Protein AF-A0A8H4UXC0-F1 (afdb_monomer_lite)

Radius of gyration: 24.25 Å; chains: 1; bounding box: 40×61×75 Å

Sequence (135 aa):
FPIPEENNLDDDDTLVPITTQEEGKEESGDAEDLDAWIQKRVDSGRKLEDIIQALSCTSMNPELADKVLDVLSKEKRIPSDMQGVWTEADDEALTGQDGRAMERVMNKHGSELFDERWQFLEQSARATQLVAEGQ

Secondary structure (DSSP, 8-state):
--------------------------SHHHHHHHHHHHHHHHHTT--HHHHHHHHHTTTT-HHHHHHHHHHHHHHSS--SSSTT---HHHHHHHHSS-HHHHHHHHHHH-HHHHHHHHHHHHHHHHHHHHHHH--

Structure (mmCIF, N/CA/C/O backbone):
data_AF-A0A8H4UXC0-F1
#
_entry.id   AF-A0A8H4UXC0-F1
#
loop_
_atom_site.group_PDB
_atom_site.id
_atom_site.type_symbol
_atom_site.label_atom_id
_atom_site.label_alt_id
_atom_site.label_comp_id
_atom_site.label_asym_id
_atom_site.label_entity_id
_atom_site.label_seq_id
_atom_site.pdbx_PDB_ins_code
_atom_site.Cartn_x
_atom_site.Cartn_y
_atom_site.Cartn_z
_atom_site.occupancy
_atom_site.B_iso_or_equiv
_atom_site.auth_seq_id
_atom_site.auth_comp_id
_atom_site.auth_asym_id
_atom_site.auth_atom_id
_atom_site.pdbx_PDB_model_num
ATOM 1 N N . PHE A 1 1 ? -0.475 45.000 -58.328 1.00 38.59 1 PHE A N 1
ATOM 2 C CA . PHE A 1 1 ? -1.296 43.775 -58.395 1.00 38.59 1 PHE A CA 1
ATOM 3 C C . PHE A 1 1 ? -1.667 43.374 -56.971 1.00 38.59 1 PHE A C 1
ATOM 5 O O . PHE A 1 1 ? -0.847 43.620 -56.096 1.00 38.59 1 PHE A O 1
ATOM 12 N N . PRO A 1 2 ? -2.922 42.960 -56.734 1.00 43.50 2 PRO A N 1
ATOM 13 C CA . PRO A 1 2 ? -3.781 43.544 -55.701 1.00 43.50 2 PRO A CA 1
ATOM 14 C C . PRO A 1 2 ? -3.885 42.719 -54.410 1.00 43.50 2 PRO A C 1
ATOM 16 O O . PRO A 1 2 ? -3.526 41.546 -54.378 1.00 43.50 2 PRO A O 1
ATOM 19 N N . ILE A 1 3 ? -4.401 43.379 -53.371 1.00 48.22 3 ILE A N 1
ATOM 20 C CA . ILE A 1 3 ? -4.879 42.804 -52.106 1.00 48.22 3 ILE A CA 1
ATOM 21 C C . ILE A 1 3 ? -6.182 42.028 -52.381 1.00 48.22 3 ILE A C 1
ATOM 23 O O . ILE A 1 3 ? -7.052 42.600 -53.039 1.00 48.22 3 ILE A O 1
ATOM 27 N N . PRO A 1 4 ? -6.364 40.801 -51.860 1.00 50.41 4 PRO A N 1
ATOM 28 C CA . PRO A 1 4 ? -7.684 40.242 -51.577 1.00 50.41 4 PRO A CA 1
ATOM 29 C C . PRO A 1 4 ? -7.901 40.252 -50.053 1.00 50.41 4 PRO A C 1
ATOM 31 O O . PRO A 1 4 ? -7.115 39.687 -49.299 1.00 50.41 4 PRO A O 1
ATOM 34 N N . GLU A 1 5 ? -8.754 41.146 -49.566 1.00 48.59 5 GLU A N 1
ATOM 35 C CA . GLU A 1 5 ? -10.201 40.958 -49.361 1.00 48.59 5 GLU A CA 1
ATOM 36 C C . GLU A 1 5 ? -10.476 40.460 -47.943 1.00 48.59 5 GLU A C 1
ATOM 38 O O . GLU A 1 5 ? -10.376 39.280 -47.617 1.00 48.59 5 GLU A O 1
ATOM 43 N N . GLU A 1 6 ? -10.809 41.433 -47.096 1.00 49.25 6 GLU A N 1
ATOM 44 C CA . GLU A 1 6 ? -11.486 41.199 -45.835 1.00 49.25 6 GLU A CA 1
ATOM 45 C C . GLU A 1 6 ? -12.869 40.623 -46.124 1.00 49.25 6 GLU A C 1
ATOM 47 O O . GLU A 1 6 ? -13.710 41.279 -46.741 1.00 49.25 6 GLU A O 1
ATOM 52 N N . ASN A 1 7 ? -13.106 39.407 -45.645 1.00 44.12 7 ASN A N 1
ATOM 53 C CA . ASN A 1 7 ? -14.452 38.914 -45.430 1.00 44.12 7 ASN A CA 1
ATOM 54 C C . ASN A 1 7 ? -14.794 39.201 -43.964 1.00 44.12 7 ASN A C 1
ATOM 56 O O . ASN A 1 7 ? -14.503 38.406 -43.074 1.00 44.12 7 ASN A O 1
ATOM 60 N N . ASN A 1 8 ? -15.367 40.379 -43.723 1.00 49.62 8 ASN A N 1
ATOM 61 C CA . ASN A 1 8 ? -16.192 40.593 -42.542 1.00 49.62 8 ASN A CA 1
ATOM 62 C C . ASN A 1 8 ? -17.448 39.737 -42.698 1.00 49.62 8 ASN A C 1
ATOM 64 O O . ASN A 1 8 ? -18.080 39.798 -43.751 1.00 49.62 8 ASN A O 1
ATOM 68 N N . LEU A 1 9 ? -17.821 39.005 -41.654 1.00 44.25 9 LEU A N 1
ATOM 69 C CA . LEU A 1 9 ? -19.175 39.043 -41.106 1.00 44.25 9 LEU A CA 1
ATOM 70 C C . LEU A 1 9 ? -19.199 38.257 -39.796 1.00 44.25 9 LEU A C 1
ATOM 72 O O . LEU A 1 9 ? -18.904 37.065 -39.750 1.00 44.25 9 LEU A O 1
ATOM 76 N N . ASP A 1 10 ? -19.497 39.020 -38.755 1.00 45.09 10 ASP A N 1
ATOM 77 C CA . ASP A 1 10 ? -19.824 38.618 -37.402 1.00 45.09 10 ASP A CA 1
ATOM 78 C C . ASP A 1 10 ? -20.919 37.546 -37.370 1.00 45.09 10 ASP A C 1
ATOM 80 O O . ASP A 1 10 ? -21.943 37.706 -38.028 1.00 45.09 10 ASP A O 1
ATOM 84 N N . ASP A 1 11 ? -20.740 36.533 -36.524 1.00 45.91 11 ASP A N 1
ATOM 85 C CA . ASP A 1 11 ? -21.852 35.879 -35.840 1.00 45.91 11 ASP A CA 1
ATOM 86 C C . ASP A 1 11 ? -21.454 35.670 -34.371 1.00 45.91 11 ASP A C 1
ATOM 88 O O . ASP A 1 11 ? -20.550 34.915 -34.011 1.00 45.91 11 ASP A O 1
ATOM 92 N N . ASP A 1 12 ? -22.121 36.479 -33.561 1.00 47.62 12 ASP A N 1
ATOM 93 C CA . ASP A 1 12 ? -22.394 36.381 -32.137 1.00 47.62 12 ASP A CA 1
ATOM 94 C C . ASP A 1 12 ? -22.532 34.934 -31.628 1.00 47.62 12 ASP A C 1
ATOM 96 O O . ASP A 1 12 ? -23.476 34.237 -31.990 1.00 47.62 12 ASP A O 1
ATOM 100 N N . ASP A 1 13 ? -21.632 34.504 -30.739 1.00 46.84 13 ASP A N 1
ATOM 101 C CA . ASP A 1 13 ? -22.083 33.759 -29.563 1.00 46.84 13 ASP A CA 1
ATOM 102 C C . ASP A 1 13 ? -21.090 33.889 -28.395 1.00 46.84 13 ASP A C 1
ATOM 104 O O . ASP A 1 13 ? -20.055 33.231 -28.287 1.00 46.84 13 ASP A O 1
ATOM 108 N N . THR A 1 14 ? -21.402 34.853 -27.539 1.00 50.19 14 THR A N 1
ATOM 109 C CA . THR A 1 14 ? -21.470 34.696 -26.086 1.00 50.19 14 THR A CA 1
ATOM 110 C C . THR A 1 14 ? -20.593 33.617 -25.423 1.00 50.19 14 THR A C 1
ATOM 112 O O . THR A 1 14 ? -20.898 32.431 -25.406 1.00 50.19 14 THR A O 1
ATOM 115 N N . LEU A 1 15 ? -19.559 34.103 -24.732 1.00 51.25 15 LEU A N 1
ATOM 116 C CA . LEU A 1 15 ? -19.077 33.656 -23.419 1.00 51.25 15 LEU A CA 1
ATOM 117 C C . LEU A 1 15 ? -19.235 32.167 -23.060 1.00 51.25 15 LEU A C 1
ATOM 119 O O . LEU A 1 15 ? -20.254 31.765 -22.508 1.00 51.25 15 LEU A O 1
ATOM 123 N N . VAL A 1 16 ? -18.117 31.446 -23.065 1.00 52.66 16 VAL A N 1
ATOM 124 C CA . VAL A 1 16 ?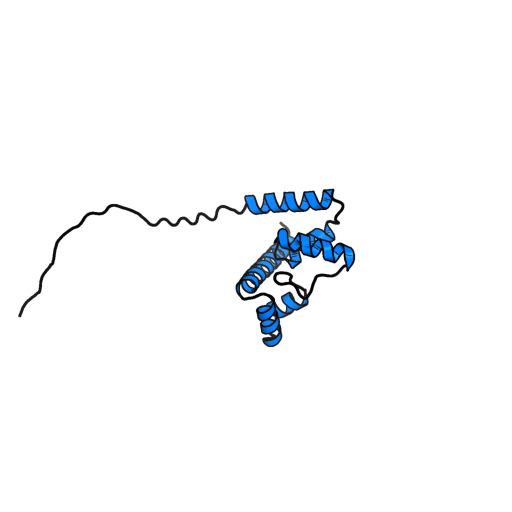 -17.726 30.680 -21.874 1.00 52.66 16 VAL A CA 1
ATOM 125 C C . VAL A 1 16 ? -16.205 30.711 -21.740 1.00 52.66 16 VAL A C 1
ATOM 127 O O . VAL A 1 16 ? -15.506 30.197 -22.615 1.00 52.66 16 VAL A O 1
ATOM 130 N N . PRO A 1 17 ? -15.636 31.278 -20.659 1.00 44.88 17 PRO A N 1
ATOM 131 C CA . PRO A 1 17 ? -14.323 30.824 -20.254 1.00 44.88 17 PRO A CA 1
ATOM 132 C C . PRO A 1 17 ? -14.501 29.347 -19.901 1.00 44.88 17 PRO A C 1
ATOM 134 O O . PRO A 1 17 ? -15.274 29.021 -18.999 1.00 44.88 17 PRO A O 1
ATOM 137 N N . ILE A 1 18 ? -13.800 28.446 -20.590 1.00 44.22 18 ILE A N 1
ATOM 138 C CA . ILE A 1 18 ? -13.512 27.130 -20.018 1.00 44.22 18 ILE A CA 1
ATOM 139 C C . ILE A 1 18 ? -12.552 27.396 -18.853 1.00 44.22 18 ILE A C 1
ATOM 141 O O . ILE A 1 18 ? -11.334 27.293 -18.936 1.00 44.22 18 ILE A O 1
ATOM 145 N N . THR A 1 19 ? -13.148 27.847 -17.751 1.00 48.78 19 THR A N 1
ATOM 146 C CA . THR A 1 19 ? -12.759 27.416 -16.426 1.00 48.78 19 THR A CA 1
ATOM 147 C C . THR A 1 19 ? -13.141 25.941 -16.421 1.00 48.78 19 THR A C 1
ATOM 149 O O . THR A 1 19 ? -14.286 25.562 -16.201 1.00 48.78 19 THR A O 1
ATOM 152 N N . THR A 1 20 ? -12.187 25.079 -16.746 1.00 42.69 20 THR A N 1
ATOM 153 C CA . THR A 1 20 ? -12.112 23.829 -16.001 1.00 42.69 20 THR A CA 1
ATOM 154 C C . THR A 1 20 ? -11.180 24.140 -14.847 1.00 42.69 20 THR A C 1
ATOM 156 O O . THR A 1 20 ? -9.991 23.842 -14.848 1.00 42.69 20 THR A O 1
ATOM 159 N N . GLN A 1 21 ? -11.745 24.861 -13.880 1.00 49.00 21 GLN A N 1
ATOM 160 C CA . GLN A 1 21 ? -11.447 24.585 -12.491 1.00 49.00 21 GLN A CA 1
ATOM 161 C C . GLN A 1 21 ? -11.734 23.095 -12.289 1.00 49.00 21 GLN A C 1
ATOM 163 O O . GLN A 1 21 ? -12.851 22.712 -11.962 1.00 49.00 21 GLN A O 1
ATOM 168 N N . GLU A 1 22 ? -10.732 22.248 -12.496 1.00 45.84 22 GLU A N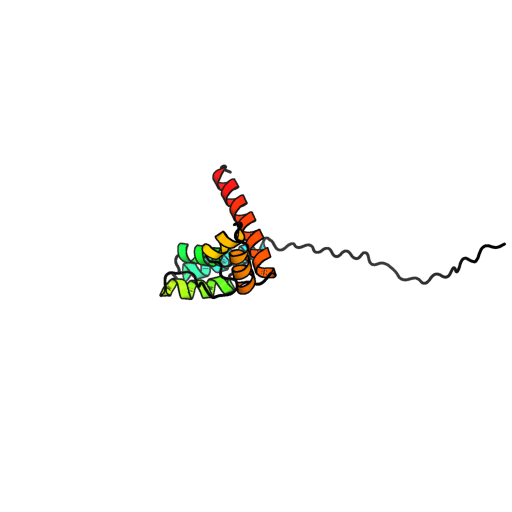 1
ATOM 169 C CA . GLU A 1 22 ? -10.593 21.108 -11.603 1.00 45.84 22 GLU A CA 1
ATOM 170 C C . GLU A 1 22 ? -10.033 21.685 -10.304 1.00 45.84 22 GLU A C 1
ATOM 172 O O . GLU A 1 22 ? -8.837 21.686 -10.024 1.00 45.84 22 GLU A O 1
ATOM 177 N N . GLU A 1 23 ? -10.940 22.288 -9.533 1.00 50.69 23 GLU A N 1
ATOM 178 C CA . GLU A 1 23 ? -10.801 22.341 -8.090 1.00 50.69 23 GLU A CA 1
ATOM 179 C C . GLU A 1 23 ? -10.823 20.885 -7.613 1.00 50.69 23 GLU A C 1
ATOM 181 O O . GLU A 1 23 ? -11.864 20.351 -7.247 1.00 50.69 23 GLU A O 1
ATOM 186 N N . GLY A 1 24 ? -9.665 20.225 -7.641 1.00 37.75 24 GLY A N 1
ATOM 187 C CA . GLY A 1 24 ? -9.430 18.980 -6.917 1.00 37.75 24 GLY A CA 1
ATOM 188 C C . GLY A 1 24 ? -9.347 19.280 -5.425 1.00 37.75 24 GLY A C 1
ATOM 189 O O . GLY A 1 24 ? -8.289 19.175 -4.815 1.00 37.75 24 GLY A O 1
ATOM 190 N N . LYS A 1 25 ? -10.450 19.758 -4.847 1.00 46.03 25 LYS A N 1
ATOM 191 C CA . LYS A 1 25 ? -10.619 19.893 -3.407 1.00 46.03 25 LYS A CA 1
ATOM 192 C C . LYS A 1 25 ? -11.245 18.608 -2.884 1.00 46.03 25 LYS A C 1
ATOM 194 O O . LYS A 1 25 ? -12.410 18.619 -2.514 1.00 46.03 25 LYS A O 1
ATOM 199 N N . GLU A 1 26 ? -10.457 17.543 -2.810 1.00 43.09 26 GLU A N 1
ATOM 200 C CA . GLU A 1 26 ? -10.804 16.320 -2.077 1.00 43.09 26 GLU A CA 1
ATOM 201 C C . GLU A 1 26 ? -9.534 15.734 -1.435 1.00 43.09 26 GLU A C 1
ATOM 203 O O . GLU A 1 26 ? -9.100 14.651 -1.770 1.00 43.09 26 GLU A O 1
ATOM 208 N N . GLU A 1 27 ? -8.877 16.469 -0.530 1.00 45.50 27 GLU A N 1
ATOM 209 C CA . GLU A 1 27 ? -7.840 15.868 0.341 1.00 45.50 27 GLU A CA 1
ATOM 210 C C . GLU A 1 27 ? -8.380 15.541 1.743 1.00 45.50 27 GLU A C 1
ATOM 212 O O . GLU A 1 27 ? -7.818 14.708 2.447 1.00 45.50 27 GLU A O 1
ATOM 217 N N . SER A 1 28 ? -9.476 16.178 2.180 1.00 41.75 28 SER A N 1
ATOM 218 C CA . SER A 1 28 ? -10.003 15.971 3.538 1.00 41.75 28 SER A CA 1
ATOM 219 C C . SER A 1 28 ? -11.015 14.828 3.646 1.00 41.75 28 SER A C 1
ATOM 221 O O . SER A 1 28 ? -11.100 14.214 4.701 1.00 41.75 28 SER A O 1
ATOM 223 N N . GLY A 1 29 ? -11.783 14.546 2.585 1.00 50.50 29 GLY A N 1
ATOM 224 C CA . GLY A 1 29 ? -12.798 13.481 2.586 1.00 50.50 29 GLY A CA 1
ATOM 225 C C . GLY A 1 29 ? -12.170 12.089 2.594 1.00 50.50 29 GLY A C 1
ATOM 226 O O . GLY A 1 29 ? -12.489 11.275 3.454 1.00 50.50 29 GLY A O 1
ATOM 227 N N . ASP A 1 30 ? -11.186 11.874 1.721 1.00 67.81 30 ASP A N 1
ATOM 228 C CA . ASP A 1 30 ? -10.488 10.592 1.584 1.00 67.81 30 ASP A CA 1
ATOM 229 C C . ASP A 1 30 ? -9.746 10.183 2.864 1.00 67.81 30 ASP A C 1
ATOM 231 O O . ASP A 1 30 ? -9.725 9.008 3.236 1.00 67.81 30 ASP A O 1
ATOM 235 N N . ALA A 1 31 ? -9.168 11.155 3.577 1.00 74.88 31 ALA A N 1
ATOM 236 C CA . ALA A 1 31 ? -8.487 10.917 4.846 1.00 74.88 31 ALA A CA 1
ATOM 237 C C . ALA A 1 31 ? -9.469 10.555 5.977 1.00 74.88 31 ALA A C 1
ATOM 239 O O . ALA A 1 31 ? -9.228 9.596 6.712 1.00 74.88 31 ALA A O 1
ATOM 240 N N . GLU A 1 32 ? -10.590 11.276 6.102 1.00 80.00 32 GLU A N 1
ATOM 241 C CA . GLU A 1 32 ? -11.628 10.977 7.102 1.00 80.00 32 GLU A CA 1
ATOM 242 C C . GLU A 1 32 ? -12.288 9.609 6.844 1.00 80.00 32 GLU A C 1
ATOM 244 O O . GLU A 1 32 ? -12.527 8.838 7.783 1.00 80.00 32 GLU A O 1
ATOM 249 N N . ASP A 1 33 ? -12.520 9.264 5.575 1.00 90.31 33 ASP A N 1
ATOM 250 C CA . ASP A 1 33 ? -13.062 7.966 5.170 1.00 90.31 33 ASP A CA 1
ATOM 251 C C . ASP A 1 33 ? -12.077 6.820 5.451 1.00 90.31 33 ASP A C 1
ATOM 253 O O . ASP A 1 33 ? -12.482 5.743 5.912 1.00 90.31 33 ASP A O 1
ATOM 257 N N . LEU A 1 34 ? -10.775 7.050 5.249 1.00 91.75 34 LEU A N 1
ATOM 258 C CA . LEU A 1 34 ? -9.720 6.106 5.620 1.00 91.75 34 LEU A CA 1
ATOM 259 C C . LEU A 1 34 ? -9.626 5.903 7.136 1.00 91.75 34 LEU A C 1
ATOM 261 O O . LEU A 1 34 ? -9.540 4.759 7.587 1.00 91.75 34 LEU A O 1
ATOM 265 N N . ASP A 1 35 ? -9.702 6.963 7.936 1.00 94.19 35 ASP A N 1
ATOM 266 C CA . ASP A 1 35 ? -9.676 6.861 9.400 1.00 94.19 35 ASP A CA 1
ATOM 267 C C . ASP A 1 35 ? -10.880 6.071 9.931 1.00 94.19 35 ASP A C 1
ATOM 269 O O . ASP A 1 35 ? -10.732 5.151 10.747 1.00 94.19 35 ASP A O 1
ATOM 273 N N . ALA A 1 36 ? -12.079 6.354 9.413 1.00 95.94 36 ALA A N 1
ATOM 274 C CA . ALA A 1 36 ? -13.277 5.580 9.727 1.00 95.94 36 ALA A CA 1
ATOM 275 C C . ALA A 1 36 ? -13.128 4.110 9.294 1.00 95.94 36 ALA A C 1
ATOM 277 O O . ALA A 1 36 ? -13.540 3.187 10.014 1.00 95.94 36 ALA A O 1
ATOM 278 N N . TRP A 1 37 ? -12.502 3.871 8.136 1.00 96.44 37 TRP A N 1
ATOM 279 C CA . TRP A 1 37 ? -12.195 2.532 7.650 1.00 96.44 37 TRP A CA 1
ATOM 280 C C . TRP A 1 37 ? -11.245 1.797 8.607 1.00 96.44 37 TRP A C 1
ATOM 282 O O . TRP A 1 37 ? -11.541 0.649 8.955 1.00 96.44 37 TRP A O 1
ATOM 292 N N . ILE A 1 38 ? -10.173 2.438 9.084 1.00 97.06 38 ILE A N 1
ATOM 293 C CA . ILE A 1 38 ? -9.203 1.871 10.037 1.00 97.06 38 ILE A CA 1
ATOM 294 C C . ILE A 1 38 ? -9.897 1.536 11.358 1.00 97.06 38 ILE A C 1
ATOM 296 O O . ILE A 1 38 ? -9.819 0.391 11.819 1.00 97.06 38 ILE A O 1
ATOM 300 N N . GLN A 1 39 ? -10.626 2.496 11.938 1.00 97.19 39 GLN A N 1
ATOM 301 C CA . GLN A 1 39 ? -11.278 2.332 13.239 1.00 97.19 39 GLN A CA 1
ATOM 302 C C . GLN A 1 39 ? -12.250 1.149 13.233 1.00 97.19 39 GLN A C 1
ATOM 304 O O . GLN A 1 39 ? -12.213 0.305 14.127 1.00 97.19 39 GLN A O 1
ATOM 309 N N . LYS A 1 40 ? -13.044 1.001 12.165 1.00 97.12 40 LYS A N 1
ATOM 310 C CA . LYS A 1 40 ? -13.954 -0.140 11.998 1.00 97.12 40 LYS A CA 1
ATOM 311 C C . LYS A 1 40 ? -13.228 -1.491 12.047 1.00 97.12 40 LYS A C 1
ATOM 313 O O . LYS A 1 40 ? -13.776 -2.460 12.576 1.00 97.12 40 LYS A O 1
ATOM 318 N N . ARG A 1 41 ? -12.012 -1.595 11.492 1.00 97.00 41 ARG A N 1
ATOM 319 C CA . ARG A 1 41 ? -11.235 -2.850 11.521 1.00 97.00 41 ARG A CA 1
ATOM 320 C C . ARG A 1 41 ? -10.635 -3.084 12.903 1.00 97.00 41 ARG A C 1
ATOM 322 O O . ARG A 1 41 ? -10.700 -4.219 13.381 1.00 97.00 41 ARG A O 1
ATOM 329 N N . VAL A 1 42 ? -10.134 -2.042 13.563 1.00 96.88 42 VAL A N 1
ATOM 330 C CA . VAL A 1 42 ? -9.663 -2.128 14.956 1.00 96.88 42 VAL A CA 1
ATOM 331 C C . VAL A 1 42 ? -10.784 -2.629 15.873 1.00 96.88 42 VAL A C 1
ATOM 333 O O . VAL A 1 42 ? -10.589 -3.606 16.595 1.00 96.88 42 VAL A O 1
ATOM 336 N N . ASP A 1 43 ? -11.986 -2.059 15.764 1.00 97.38 43 ASP A N 1
ATOM 337 C CA . ASP A 1 43 ? -13.160 -2.460 16.555 1.00 97.38 43 ASP A CA 1
ATOM 338 C C . ASP A 1 43 ? -13.597 -3.907 16.271 1.00 97.38 43 ASP A C 1
ATOM 340 O O . ASP A 1 43 ? -14.127 -4.594 17.144 1.00 97.38 43 ASP A O 1
ATOM 344 N N . SER A 1 44 ? -13.329 -4.408 15.059 1.00 94.69 44 SER A N 1
ATOM 345 C CA . SER A 1 44 ? -13.567 -5.810 14.686 1.00 94.69 44 SER A CA 1
ATOM 346 C C . SER A 1 44 ? -12.514 -6.795 15.223 1.00 94.69 44 SER A C 1
ATOM 348 O O . SER A 1 44 ? -12.619 -7.998 14.985 1.00 94.69 44 SER A O 1
ATOM 350 N N . GLY A 1 45 ? -11.501 -6.306 15.948 1.00 94.81 45 GLY A N 1
ATOM 351 C CA . GLY A 1 45 ? -10.434 -7.113 16.546 1.00 94.81 45 GLY A CA 1
ATOM 352 C C . GLY A 1 45 ? -9.240 -7.371 15.625 1.00 94.81 45 GLY A C 1
ATOM 353 O O . GLY A 1 45 ? -8.398 -8.216 15.939 1.00 94.81 45 GLY A O 1
ATOM 354 N N . ARG A 1 46 ? -9.145 -6.667 14.491 1.00 94.25 46 ARG A N 1
ATOM 355 C CA . ARG A 1 46 ? -7.968 -6.717 13.612 1.00 94.25 46 ARG A CA 1
ATOM 356 C C . ARG A 1 46 ? -6.832 -5.943 14.271 1.00 94.25 46 ARG A C 1
ATOM 358 O O . ARG A 1 46 ? -7.048 -4.893 14.876 1.00 94.25 46 ARG A O 1
ATOM 365 N N . LYS A 1 47 ? -5.609 -6.451 14.153 1.00 94.25 47 LYS A N 1
ATOM 366 C CA . LYS A 1 47 ? -4.452 -5.769 14.724 1.00 94.25 47 LYS A CA 1
ATOM 367 C C . LYS A 1 47 ? -4.079 -4.557 13.884 1.00 94.25 47 LYS A C 1
ATOM 369 O O . LYS A 1 47 ? -4.043 -4.644 12.661 1.00 94.25 47 LYS A O 1
ATOM 374 N N . LEU A 1 48 ? -3.714 -3.466 14.551 1.00 94.88 48 LEU A N 1
ATOM 375 C CA . LEU A 1 48 ? -3.283 -2.244 13.877 1.00 94.88 48 LEU A CA 1
ATOM 376 C C . LEU A 1 48 ? -2.069 -2.476 12.959 1.00 94.88 48 LEU A C 1
ATOM 378 O O . LEU A 1 48 ? -2.034 -1.927 11.866 1.00 94.88 48 LEU A O 1
ATOM 382 N N . GLU A 1 49 ? -1.129 -3.343 13.358 1.00 94.12 49 GLU A N 1
ATOM 383 C CA . GLU A 1 49 ? 0.028 -3.729 12.531 1.00 94.12 49 GLU A CA 1
ATOM 384 C C . GLU A 1 49 ? -0.390 -4.330 11.1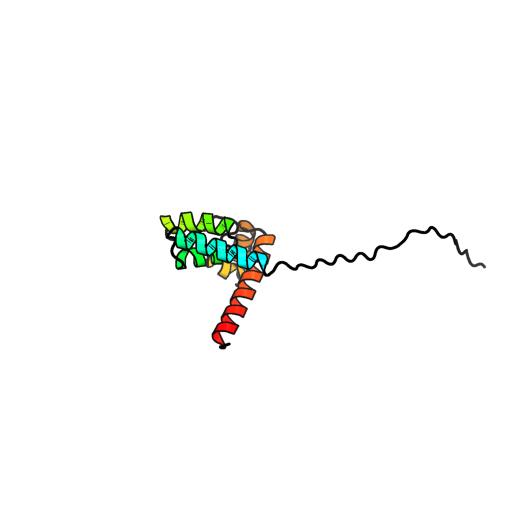77 1.00 94.12 49 GLU A C 1
ATOM 386 O O . GLU A 1 49 ? 0.103 -3.901 10.136 1.00 94.12 49 GLU A O 1
ATOM 391 N N . ASP A 1 50 ? -1.366 -5.243 11.181 1.00 95.56 50 ASP A N 1
ATOM 392 C CA . ASP A 1 50 ? -1.863 -5.897 9.967 1.00 95.56 50 ASP A CA 1
ATOM 393 C C . ASP A 1 50 ? -2.645 -4.904 9.090 1.00 95.56 50 ASP A C 1
ATOM 395 O O . ASP A 1 50 ? -2.571 -4.963 7.864 1.00 95.56 50 ASP A O 1
ATOM 399 N N . ILE A 1 51 ? -3.383 -3.974 9.710 1.00 96.88 51 ILE A N 1
ATOM 400 C CA . ILE A 1 51 ? -4.140 -2.920 9.015 1.00 96.88 51 ILE A CA 1
ATOM 401 C C . ILE A 1 51 ? -3.189 -1.963 8.293 1.00 96.88 51 ILE A C 1
ATOM 403 O O . ILE A 1 51 ? -3.364 -1.715 7.100 1.00 96.88 51 ILE A O 1
ATOM 407 N N . ILE A 1 52 ? -2.169 -1.463 8.995 1.00 95.31 52 ILE A N 1
ATOM 408 C CA . ILE A 1 52 ? -1.161 -0.569 8.415 1.00 95.31 52 ILE A CA 1
ATOM 409 C C . ILE A 1 52 ? -0.407 -1.290 7.297 1.00 95.31 52 ILE A C 1
ATOM 411 O O . ILE A 1 52 ? -0.210 -0.719 6.226 1.00 95.31 52 ILE A O 1
ATOM 415 N N . GLN A 1 53 ? -0.030 -2.555 7.503 1.00 95.75 53 GLN A N 1
ATOM 416 C CA . GLN A 1 53 ? 0.653 -3.336 6.476 1.00 95.75 53 GLN A CA 1
ATOM 417 C C . GLN A 1 53 ? -0.221 -3.541 5.231 1.00 95.75 53 GLN A C 1
ATOM 419 O O . GLN A 1 53 ? 0.265 -3.380 4.112 1.00 95.75 53 GLN A O 1
ATOM 424 N N . ALA A 1 54 ? -1.510 -3.843 5.405 1.00 97.19 54 ALA A N 1
ATOM 425 C CA . ALA A 1 54 ? -2.442 -4.008 4.296 1.00 97.19 54 ALA A CA 1
ATOM 426 C C . ALA A 1 54 ? -2.639 -2.712 3.495 1.00 97.19 54 ALA A C 1
ATOM 428 O O . ALA A 1 54 ? -2.554 -2.747 2.269 1.00 97.19 54 ALA A O 1
ATOM 429 N N . LEU A 1 55 ? -2.834 -1.570 4.161 1.00 97.06 55 LEU A N 1
ATOM 430 C CA . LEU A 1 55 ? -2.928 -0.269 3.488 1.00 97.06 55 LEU A CA 1
ATOM 431 C C . LEU A 1 55 ? -1.621 0.091 2.774 1.00 97.06 55 LEU A C 1
ATOM 433 O O . LEU A 1 55 ? -1.633 0.479 1.609 1.00 97.06 55 LEU A O 1
ATOM 437 N N . SER A 1 56 ? -0.477 -0.101 3.433 1.00 95.94 56 SER A N 1
ATOM 438 C CA . SER A 1 56 ? 0.832 0.209 2.853 1.00 95.94 56 SER A CA 1
ATOM 439 C C . SER A 1 56 ? 1.117 -0.608 1.590 1.00 95.94 56 SER A C 1
ATOM 441 O O . SER A 1 56 ? 1.569 -0.048 0.593 1.00 95.94 56 SER A O 1
ATOM 443 N N . CYS A 1 57 ? 0.805 -1.907 1.572 1.00 97.19 57 CYS A N 1
ATOM 444 C CA . CYS A 1 57 ? 1.038 -2.758 0.398 1.00 97.19 57 CYS A CA 1
ATOM 445 C C . CYS A 1 57 ? -0.002 -2.583 -0.723 1.00 97.19 57 CYS A C 1
ATOM 447 O O . CYS A 1 57 ? 0.104 -3.235 -1.756 1.00 97.19 57 CYS A O 1
ATOM 449 N N . THR A 1 58 ? -0.998 -1.714 -0.544 1.00 97.62 58 THR A N 1
ATOM 450 C CA . THR A 1 58 ? -2.059 -1.449 -1.530 1.00 97.62 58 THR A CA 1
ATOM 451 C C . THR A 1 58 ? -2.142 0.021 -1.927 1.00 97.62 58 THR A C 1
ATOM 453 O O . THR A 1 58 ? -3.167 0.456 -2.438 1.00 97.62 58 THR A O 1
ATOM 456 N N . SER A 1 59 ? -1.077 0.792 -1.673 1.00 96.25 59 SER A N 1
ATOM 457 C CA . SER A 1 59 ? -1.038 2.240 -1.931 1.00 96.25 59 SER A CA 1
ATOM 458 C C . SER A 1 59 ? -2.230 2.979 -1.301 1.00 96.25 59 SER A C 1
ATOM 460 O O . SER A 1 59 ? -2.808 3.871 -1.900 1.00 96.25 59 SER A O 1
ATOM 462 N N . MET A 1 60 ? -2.604 2.587 -0.076 1.00 95.31 60 MET A N 1
ATOM 463 C CA . MET A 1 60 ? -3.737 3.127 0.692 1.00 95.31 60 MET A CA 1
ATOM 464 C C . MET A 1 60 ? -5.127 2.817 0.112 1.00 95.31 60 MET A C 1
ATOM 466 O O . MET A 1 60 ? -6.104 3.412 0.551 1.00 95.31 60 MET A O 1
ATOM 470 N N . ASN A 1 61 ? -5.263 1.838 -0.791 1.00 95.12 61 ASN A N 1
ATOM 471 C CA . ASN A 1 61 ? -6.563 1.409 -1.308 1.00 95.12 61 ASN A CA 1
ATOM 472 C C . ASN A 1 61 ? -7.341 0.549 -0.276 1.00 95.12 61 ASN A C 1
ATOM 474 O O . ASN A 1 61 ? -6.978 -0.612 -0.042 1.00 95.12 61 ASN A O 1
ATOM 478 N N . PRO A 1 62 ? -8.454 1.041 0.305 1.00 95.38 62 PRO A N 1
ATOM 479 C CA . PRO A 1 62 ? -9.155 0.334 1.377 1.00 95.38 62 PRO A CA 1
ATOM 480 C C . PRO A 1 62 ? -9.867 -0.948 0.915 1.00 95.38 62 PRO A C 1
ATOM 482 O O . PRO A 1 62 ? -9.993 -1.907 1.682 1.00 95.38 62 PRO A O 1
ATOM 485 N N . GLU A 1 63 ? -10.341 -0.993 -0.333 1.00 94.50 63 GLU A N 1
ATOM 486 C CA . GLU A 1 63 ? -11.026 -2.168 -0.886 1.00 94.50 63 GLU A CA 1
ATOM 487 C C . GLU A 1 63 ? -10.060 -3.333 -1.102 1.00 94.50 63 GLU A C 1
ATOM 489 O O . GLU A 1 63 ? -10.389 -4.501 -0.863 1.00 94.50 63 GLU A O 1
ATOM 494 N N . LEU A 1 64 ? -8.848 -3.024 -1.563 1.00 96.38 64 LEU A N 1
ATOM 495 C CA . LEU A 1 64 ? -7.802 -4.016 -1.756 1.00 96.38 64 LEU A CA 1
ATOM 496 C C . LEU A 1 64 ? -7.180 -4.427 -0.416 1.00 96.38 64 LEU A C 1
ATOM 498 O O . LEU A 1 64 ? -6.931 -5.616 -0.199 1.00 96.38 64 LEU A O 1
ATOM 502 N N . ALA A 1 65 ? -7.016 -3.482 0.513 1.00 97.19 65 ALA A N 1
ATOM 503 C CA . ALA A 1 65 ? -6.522 -3.751 1.859 1.00 97.19 65 ALA A CA 1
ATOM 504 C C . ALA A 1 65 ? -7.415 -4.742 2.627 1.00 97.19 65 ALA A C 1
ATOM 506 O O . ALA A 1 65 ? -6.894 -5.613 3.323 1.00 97.19 65 ALA A O 1
ATOM 507 N N . ASP A 1 66 ? -8.742 -4.695 2.461 1.00 95.94 66 ASP A N 1
ATOM 508 C CA . ASP A 1 66 ? -9.641 -5.697 3.054 1.00 95.94 66 ASP A CA 1
ATOM 509 C C . ASP A 1 66 ? -9.328 -7.119 2.564 1.00 95.94 66 ASP A C 1
ATOM 511 O O . ASP A 1 66 ? -9.239 -8.050 3.369 1.00 95.94 66 ASP A O 1
ATOM 515 N N . LYS A 1 67 ? -9.089 -7.283 1.255 1.00 95.88 67 LYS A N 1
ATOM 516 C CA . LYS A 1 67 ? -8.721 -8.579 0.662 1.00 95.88 67 LYS A CA 1
ATOM 517 C C . LYS A 1 67 ? -7.371 -9.062 1.191 1.00 95.88 67 LYS A C 1
ATOM 519 O O . LYS A 1 67 ? -7.222 -10.243 1.504 1.00 95.88 67 LYS A O 1
ATOM 524 N N . VAL A 1 68 ? -6.397 -8.160 1.323 1.00 96.69 68 VAL A N 1
ATOM 525 C CA . VAL A 1 68 ? -5.076 -8.488 1.878 1.00 96.69 68 VAL A CA 1
ATOM 526 C C . VAL A 1 68 ? -5.182 -8.891 3.347 1.00 96.69 68 VAL A C 1
ATOM 528 O O . VAL A 1 68 ? -4.586 -9.891 3.744 1.00 96.69 68 VAL A O 1
ATOM 531 N N . LEU A 1 69 ? -5.975 -8.183 4.151 1.00 95.75 69 LEU A N 1
ATOM 532 C CA . LEU A 1 69 ? -6.180 -8.497 5.565 1.00 95.75 69 LEU A CA 1
ATOM 533 C C . LEU A 1 69 ? -6.749 -9.904 5.786 1.00 95.75 69 LEU A C 1
ATOM 535 O O . LEU A 1 69 ? -6.351 -10.595 6.730 1.00 95.75 69 LEU A O 1
ATOM 539 N N . ASP A 1 70 ? -7.656 -10.347 4.917 1.00 93.69 70 ASP A N 1
ATOM 540 C CA . ASP A 1 70 ? -8.221 -11.695 4.983 1.00 93.69 70 ASP A CA 1
ATOM 541 C C . ASP A 1 70 ? -7.168 -12.781 4.705 1.00 93.69 70 ASP A C 1
ATOM 543 O O . ASP A 1 70 ? -7.256 -13.885 5.256 1.00 93.69 70 ASP A O 1
ATOM 547 N N . VAL A 1 71 ? -6.160 -12.475 3.879 1.00 93.06 71 VAL A N 1
ATOM 548 C CA . VAL A 1 71 ? -5.015 -13.362 3.622 1.00 93.06 71 VAL A CA 1
ATOM 549 C C . VAL A 1 71 ? -3.993 -13.283 4.754 1.00 93.06 71 VAL A C 1
ATOM 551 O O . VAL A 1 71 ? -3.585 -14.329 5.257 1.00 93.06 71 VAL A O 1
ATOM 554 N N . LEU A 1 72 ? -3.629 -12.085 5.225 1.00 90.56 72 LEU A N 1
ATOM 555 C CA . LEU A 1 72 ? -2.697 -11.890 6.345 1.00 90.56 72 LEU A CA 1
ATOM 556 C C . LEU A 1 72 ? -3.165 -12.634 7.600 1.00 90.56 72 LEU A C 1
ATOM 558 O O . LEU A 1 72 ? -2.376 -13.330 8.238 1.00 90.56 72 LEU A O 1
ATOM 562 N N . SER A 1 73 ? -4.468 -12.594 7.886 1.00 85.69 73 SER A N 1
ATOM 563 C CA . SER A 1 73 ? -5.067 -13.298 9.027 1.00 85.69 73 SER A CA 1
ATOM 564 C C . SER A 1 73 ? -4.904 -14.826 8.960 1.00 85.69 73 SER A C 1
ATOM 566 O O . SER A 1 73 ? -4.940 -15.493 9.994 1.00 85.69 73 SER A O 1
ATOM 568 N N . LYS A 1 74 ? -4.730 -15.397 7.759 1.00 88.12 74 LYS A N 1
ATOM 569 C CA . LYS A 1 74 ? -4.624 -16.848 7.525 1.00 88.12 74 LYS A CA 1
ATOM 570 C C . LYS A 1 74 ? -3.184 -17.303 7.306 1.00 88.12 74 LYS A C 1
ATOM 572 O O . LYS A 1 74 ? -2.744 -18.278 7.908 1.00 88.12 74 LYS A O 1
ATOM 577 N N . GLU A 1 75 ? -2.469 -16.608 6.429 1.00 87.50 75 GLU A N 1
ATOM 578 C CA . GLU A 1 75 ? -1.163 -17.013 5.904 1.00 87.50 75 GLU A CA 1
ATOM 579 C C . GLU A 1 75 ? -0.004 -16.184 6.468 1.00 87.50 75 GLU A C 1
ATOM 581 O O . GLU A 1 75 ? 1.150 -16.558 6.271 1.00 87.50 75 GLU A O 1
ATOM 586 N N . LYS A 1 76 ? -0.291 -15.078 7.174 1.00 87.62 76 LYS A N 1
ATOM 587 C CA . LYS A 1 76 ? 0.705 -14.141 7.728 1.00 87.62 76 LYS A CA 1
ATOM 588 C C . LYS A 1 76 ? 1.710 -13.622 6.692 1.00 87.62 76 LYS A C 1
ATOM 590 O O . LYS A 1 76 ? 2.869 -13.376 7.017 1.00 87.62 76 LYS A O 1
ATOM 595 N N . ARG A 1 77 ? 1.280 -13.493 5.435 1.00 91.56 77 ARG A N 1
ATOM 596 C CA . ARG A 1 77 ? 2.105 -12.999 4.327 1.00 91.56 77 ARG A CA 1
ATOM 597 C C . ARG A 1 77 ? 1.280 -12.176 3.346 1.00 91.56 77 ARG A C 1
ATOM 599 O O . ARG A 1 77 ? 0.083 -12.420 3.187 1.00 91.56 77 ARG A O 1
ATOM 606 N N . ILE A 1 78 ? 1.948 -11.254 2.661 1.00 94.19 78 ILE A N 1
ATOM 607 C CA . ILE A 1 78 ? 1.355 -10.447 1.593 1.00 94.19 78 ILE A CA 1
ATOM 608 C C . ILE A 1 78 ? 1.148 -11.333 0.345 1.00 94.19 78 ILE A C 1
ATOM 610 O O . ILE A 1 78 ? 2.056 -12.089 -0.020 1.00 94.19 78 ILE A O 1
ATOM 614 N N . PRO A 1 79 ? -0.024 -11.276 -0.316 1.00 94.50 79 PRO A N 1
ATOM 615 C CA . PRO A 1 79 ? -0.244 -11.937 -1.601 1.00 94.50 79 PRO A CA 1
ATOM 616 C C . PRO A 1 79 ? 0.738 -11.445 -2.672 1.00 94.50 79 PRO A C 1
ATOM 618 O O . PRO A 1 79 ? 0.814 -10.254 -2.949 1.00 94.50 79 PRO A O 1
ATOM 621 N N . SER A 1 80 ? 1.466 -12.360 -3.314 1.00 93.75 80 SER A N 1
ATOM 622 C CA . SER A 1 80 ? 2.454 -12.009 -4.347 1.00 93.75 80 SER A CA 1
ATOM 623 C C . SER A 1 80 ? 1.883 -11.941 -5.766 1.00 93.75 80 SER A C 1
ATOM 625 O O . SER A 1 80 ? 2.500 -11.336 -6.635 1.00 93.75 80 SER A O 1
ATOM 627 N N . ASP A 1 81 ? 0.723 -12.557 -6.001 1.00 92.56 81 ASP A N 1
ATOM 628 C CA . ASP A 1 81 ? 0.112 -12.746 -7.327 1.00 92.56 81 ASP A CA 1
ATOM 629 C C . ASP A 1 81 ? -1.254 -12.043 -7.417 1.00 92.56 81 ASP A C 1
ATOM 631 O O . ASP A 1 81 ? -2.276 -12.628 -7.769 1.00 92.56 81 ASP A O 1
ATOM 635 N N . MET A 1 82 ? -1.296 -10.787 -6.966 1.00 95.69 82 MET A N 1
ATOM 636 C CA . MET A 1 82 ? -2.494 -9.951 -6.991 1.00 95.69 82 MET A CA 1
ATOM 637 C C . MET A 1 82 ? -2.136 -8.561 -7.518 1.00 95.69 82 MET A C 1
ATOM 639 O O . MET A 1 82 ? -1.243 -7.898 -6.989 1.00 95.69 82 MET A O 1
ATOM 643 N N . GLN A 1 83 ? -2.832 -8.127 -8.569 1.00 97.38 83 GLN A N 1
ATOM 644 C CA . GLN A 1 83 ? -2.683 -6.783 -9.121 1.00 97.38 83 GLN A CA 1
ATOM 645 C C . GLN A 1 83 ? -3.066 -5.733 -8.066 1.00 97.38 83 GLN A C 1
ATOM 647 O O . GLN A 1 83 ? -4.033 -5.909 -7.326 1.00 97.38 83 GLN A O 1
ATOM 652 N N . GLY A 1 84 ? -2.272 -4.665 -7.983 1.00 97.06 84 GLY A N 1
ATOM 653 C CA . GLY A 1 84 ? -2.411 -3.606 -6.975 1.00 97.06 84 GLY A CA 1
ATOM 654 C C . GLY A 1 84 ? -1.861 -3.956 -5.586 1.00 97.06 84 GLY A C 1
ATOM 655 O O . GLY A 1 84 ? -1.811 -3.079 -4.731 1.00 97.06 84 GLY A O 1
ATOM 656 N N . VAL A 1 85 ? -1.422 -5.201 -5.353 1.00 98.12 85 VAL A N 1
ATOM 657 C CA . VAL A 1 85 ? -0.758 -5.607 -4.104 1.00 98.12 85 VAL A CA 1
ATOM 658 C C . VAL A 1 85 ? 0.749 -5.684 -4.317 1.00 98.12 85 VAL A C 1
ATOM 660 O O . VAL A 1 85 ? 1.252 -6.536 -5.057 1.00 98.12 85 VAL A O 1
ATOM 663 N N . TRP A 1 86 ? 1.457 -4.787 -3.647 1.00 98.12 86 TRP A N 1
ATOM 664 C CA . TRP A 1 86 ? 2.883 -4.539 -3.790 1.00 98.12 86 TRP A CA 1
ATOM 665 C C . TRP A 1 86 ? 3.664 -5.282 -2.716 1.00 98.12 86 TRP A C 1
ATOM 667 O O . TRP A 1 86 ? 3.462 -5.089 -1.516 1.00 98.12 86 TRP A O 1
ATOM 677 N N . THR A 1 87 ? 4.545 -6.172 -3.156 1.00 97.38 87 THR A N 1
ATOM 678 C CA . THR A 1 87 ? 5.503 -6.841 -2.276 1.00 97.38 87 THR A CA 1
ATOM 679 C C . THR A 1 87 ? 6.787 -6.027 -2.166 1.00 97.38 87 THR A C 1
ATOM 681 O O . THR A 1 87 ? 7.078 -5.193 -3.017 1.00 97.38 87 THR A O 1
ATOM 684 N N . GLU A 1 88 ? 7.606 -6.325 -1.158 1.00 96.38 88 GLU A N 1
ATOM 685 C CA . GLU A 1 88 ? 8.934 -5.711 -1.011 1.00 96.38 88 GLU A CA 1
ATOM 686 C C . GLU A 1 88 ? 9.800 -5.898 -2.270 1.00 96.38 88 GLU A C 1
ATOM 688 O O . GLU A 1 88 ? 10.484 -4.974 -2.696 1.00 96.38 88 GLU A O 1
ATOM 693 N N . ALA A 1 89 ? 9.702 -7.060 -2.924 1.00 96.69 89 ALA A N 1
ATOM 694 C CA . ALA A 1 89 ? 10.408 -7.325 -4.176 1.00 96.69 89 ALA A CA 1
ATOM 695 C C . ALA A 1 89 ? 9.883 -6.479 -5.352 1.00 96.69 89 ALA A C 1
ATOM 697 O O . ALA A 1 89 ? 10.654 -6.154 -6.255 1.00 96.69 89 ALA A O 1
ATOM 698 N N . ASP A 1 90 ? 8.592 -6.129 -5.356 1.00 97.88 90 ASP A N 1
ATOM 699 C CA . ASP A 1 90 ? 8.032 -5.223 -6.362 1.00 97.88 90 ASP A CA 1
ATOM 700 C C . ASP A 1 90 ? 8.556 -3.797 -6.138 1.00 97.88 90 ASP A C 1
ATOM 702 O O . ASP A 1 90 ? 8.995 -3.157 -7.090 1.00 97.88 90 ASP A O 1
ATOM 706 N N . ASP A 1 91 ? 8.584 -3.328 -4.885 1.00 97.50 91 ASP A N 1
ATOM 707 C CA . ASP A 1 91 ? 9.092 -1.997 -4.523 1.00 97.50 91 ASP A CA 1
ATOM 708 C C . ASP A 1 91 ? 10.606 -1.858 -4.786 1.00 97.50 91 ASP A C 1
ATOM 710 O O . ASP A 1 91 ? 11.065 -0.829 -5.291 1.00 97.50 91 ASP A O 1
ATOM 714 N N . GLU A 1 92 ? 11.394 -2.904 -4.512 1.00 97.00 92 GLU A N 1
ATOM 715 C CA . GLU A 1 92 ? 12.825 -2.954 -4.850 1.00 97.00 92 GLU A CA 1
ATOM 716 C C . GLU A 1 92 ? 13.040 -2.896 -6.368 1.00 97.00 92 GLU A C 1
ATOM 718 O O . GLU A 1 92 ? 13.898 -2.162 -6.859 1.00 97.00 92 GLU A O 1
ATOM 723 N N . ALA A 1 93 ? 12.244 -3.640 -7.138 1.00 96.62 93 ALA A N 1
ATOM 724 C CA . ALA A 1 93 ? 12.314 -3.617 -8.595 1.00 96.62 93 ALA A CA 1
ATOM 725 C C . ALA A 1 93 ? 11.882 -2.264 -9.183 1.00 96.62 93 ALA A C 1
ATOM 727 O O . ALA A 1 93 ? 12.465 -1.816 -10.171 1.00 96.62 93 ALA A O 1
ATOM 728 N N . LEU A 1 94 ? 10.886 -1.621 -8.570 1.00 94.69 94 LEU A N 1
ATOM 729 C CA . LEU A 1 94 ? 10.364 -0.315 -8.959 1.00 94.69 94 LEU A CA 1
ATOM 730 C C . LEU A 1 94 ? 11.397 0.799 -8.736 1.00 94.69 94 LEU A C 1
ATOM 732 O O . LEU A 1 94 ? 11.579 1.651 -9.600 1.00 94.69 94 LEU A O 1
ATOM 736 N N . THR A 1 95 ? 12.099 0.771 -7.601 1.00 94.00 95 THR A N 1
ATOM 737 C CA . THR A 1 95 ? 13.094 1.791 -7.209 1.00 94.00 95 THR A CA 1
ATOM 738 C C . THR A 1 95 ? 14.528 1.472 -7.647 1.00 94.00 95 THR A C 1
ATOM 740 O O . THR A 1 95 ? 15.417 2.323 -7.557 1.00 94.00 95 THR A O 1
ATOM 743 N N . GLY A 1 96 ? 14.768 0.252 -8.125 1.00 93.44 96 GLY A N 1
ATOM 744 C CA . GLY A 1 96 ? 16.072 -0.239 -8.549 1.00 93.44 96 GLY A CA 1
ATOM 745 C C . GLY A 1 96 ? 16.431 0.073 -10.006 1.00 93.44 96 GLY A C 1
ATOM 746 O O . GLY A 1 96 ? 15.841 0.914 -10.678 1.00 93.44 96 GLY A O 1
ATOM 747 N N . GLN A 1 97 ? 17.449 -0.632 -10.509 1.00 93.69 97 GLN A N 1
ATOM 748 C CA . GLN A 1 97 ? 17.971 -0.469 -11.877 1.00 93.69 97 GLN A CA 1
ATOM 749 C C . GLN A 1 97 ? 17.858 -1.746 -12.735 1.00 93.69 97 GLN A C 1
ATOM 751 O O . GLN A 1 97 ? 18.367 -1.785 -13.857 1.00 93.69 97 GLN A O 1
ATOM 756 N N . ASP A 1 98 ? 17.212 -2.807 -12.234 1.00 96.88 98 ASP A N 1
ATOM 757 C CA . ASP A 1 98 ? 17.008 -4.045 -12.996 1.00 96.88 98 ASP A CA 1
ATOM 758 C C . ASP A 1 98 ? 15.795 -3.917 -13.928 1.00 96.88 98 ASP A C 1
ATOM 760 O O . ASP A 1 98 ? 14.647 -4.129 -13.534 1.00 96.88 98 ASP A O 1
ATOM 764 N N . GLY A 1 99 ? 16.064 -3.640 -15.205 1.00 95.94 99 GLY A N 1
ATOM 765 C CA . GLY A 1 99 ? 15.024 -3.514 -16.226 1.00 95.94 99 GLY A CA 1
ATOM 766 C C . GLY A 1 99 ? 14.161 -4.769 -16.415 1.00 95.94 99 GLY A C 1
ATOM 767 O O . GLY A 1 99 ? 12.982 -4.642 -16.728 1.00 95.94 99 GLY A O 1
ATOM 768 N N . ARG A 1 100 ? 14.686 -5.985 -16.181 1.00 97.06 100 ARG A N 1
ATOM 769 C CA . ARG A 1 100 ? 13.860 -7.207 -16.270 1.00 97.06 100 ARG A CA 1
ATOM 770 C C . ARG A 1 100 ? 12.948 -7.348 -15.062 1.00 97.06 100 ARG A C 1
ATOM 772 O O . ARG A 1 100 ? 11.874 -7.932 -15.178 1.00 97.06 100 ARG A O 1
ATOM 779 N N . ALA A 1 101 ? 13.400 -6.910 -13.889 1.00 96.62 101 ALA A N 1
ATOM 780 C CA . ALA A 1 101 ? 12.559 -6.881 -12.699 1.00 96.62 101 ALA A CA 1
ATOM 781 C C . ALA A 1 101 ? 11.431 -5.862 -12.867 1.00 96.62 101 ALA A C 1
ATOM 783 O O . ALA A 1 101 ? 10.271 -6.212 -12.671 1.00 96.62 101 ALA A O 1
ATOM 784 N N . MET A 1 102 ? 11.763 -4.673 -13.364 1.00 96.00 102 MET A N 1
ATOM 785 C CA . MET A 1 102 ? 10.793 -3.634 -13.691 1.00 96.00 102 MET A CA 1
ATOM 786 C C . MET A 1 102 ? 9.760 -4.105 -14.723 1.00 96.00 102 MET A C 1
ATOM 788 O O . MET A 1 102 ? 8.568 -3.908 -14.522 1.00 96.00 102 MET A O 1
ATOM 792 N N . GLU A 1 103 ? 10.179 -4.814 -15.778 1.00 96.75 103 GLU A N 1
ATOM 793 C CA . GLU A 1 103 ? 9.255 -5.393 -16.765 1.00 96.75 103 GLU A CA 1
ATOM 794 C C . GLU A 1 103 ? 8.278 -6.402 -16.132 1.00 96.75 103 GLU A C 1
ATOM 796 O O . GLU A 1 103 ? 7.097 -6.419 -16.473 1.00 96.75 103 GLU A O 1
ATOM 801 N N . ARG A 1 104 ? 8.725 -7.227 -15.172 1.00 96.62 104 ARG A N 1
ATOM 802 C CA . ARG A 1 104 ? 7.827 -8.152 -14.451 1.00 96.62 104 ARG A CA 1
ATOM 803 C C . ARG A 1 104 ? 6.797 -7.406 -13.610 1.00 96.62 104 ARG A C 1
ATOM 805 O O . ARG A 1 104 ? 5.626 -7.777 -13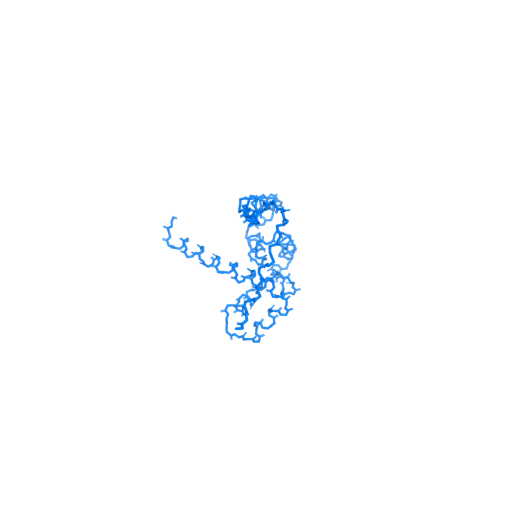.642 1.00 96.62 104 ARG A O 1
ATOM 812 N N . VAL A 1 105 ? 7.222 -6.366 -12.896 1.00 97.00 105 VAL A N 1
ATOM 813 C CA . VAL A 1 105 ? 6.325 -5.513 -12.104 1.00 97.00 105 VAL A CA 1
ATOM 814 C C . VAL A 1 105 ? 5.311 -4.824 -13.014 1.00 97.00 105 VAL A C 1
ATOM 816 O O . VAL A 1 105 ? 4.113 -4.885 -12.754 1.00 97.00 105 VAL A O 1
ATOM 819 N N . MET A 1 106 ? 5.769 -4.265 -14.135 1.00 96.50 106 MET A N 1
ATOM 820 C CA . MET A 1 106 ? 4.912 -3.639 -15.138 1.00 96.50 106 MET A CA 1
ATOM 821 C C . MET A 1 106 ? 3.881 -4.622 -15.707 1.00 96.50 106 MET A C 1
ATOM 823 O O . MET A 1 106 ? 2.710 -4.281 -15.835 1.00 96.50 106 MET A O 1
ATOM 827 N N . ASN A 1 107 ? 4.281 -5.864 -15.992 1.00 97.56 107 ASN A N 1
ATOM 828 C CA . ASN A 1 107 ? 3.368 -6.906 -16.466 1.00 97.56 107 ASN A CA 1
ATOM 829 C C . ASN A 1 107 ? 2.342 -7.331 -15.404 1.00 97.56 107 ASN A C 1
ATOM 831 O O . ASN A 1 107 ? 1.209 -7.654 -15.750 1.00 97.56 107 ASN A O 1
ATOM 835 N N . LYS A 1 108 ? 2.728 -7.349 -14.122 1.00 97.62 108 LYS A N 1
ATOM 836 C CA . LYS A 1 108 ? 1.837 -7.698 -13.006 1.00 97.62 108 LYS A CA 1
ATOM 837 C C . LYS A 1 108 ? 0.823 -6.589 -12.715 1.00 97.62 108 LYS A C 1
ATOM 839 O O . LYS A 1 108 ? -0.345 -6.879 -12.466 1.00 97.62 108 LYS A O 1
ATOM 844 N N . HIS A 1 109 ? 1.273 -5.336 -12.698 1.00 97.81 109 HIS A N 1
ATOM 845 C CA . HIS A 1 109 ? 0.491 -4.210 -12.188 1.00 97.81 109 HIS A CA 1
ATOM 846 C C . HIS A 1 109 ? -0.144 -3.348 -13.283 1.00 97.81 109 HIS A C 1
ATOM 848 O O . HIS A 1 109 ? -1.231 -2.815 -13.073 1.00 97.81 109 HIS A O 1
ATOM 854 N N . GLY A 1 110 ? 0.465 -3.266 -14.464 1.00 97.56 110 GLY A N 1
ATOM 855 C CA . GLY A 1 110 ? 0.105 -2.293 -15.494 1.00 97.56 110 GLY A CA 1
ATOM 856 C C . GLY A 1 110 ? 0.705 -0.909 -15.224 1.00 97.56 110 GLY A C 1
ATOM 857 O O . GLY A 1 110 ? 1.191 -0.634 -14.129 1.00 97.56 110 GLY A O 1
ATOM 858 N N . SER A 1 111 ? 0.670 -0.038 -16.238 1.00 95.62 111 SER A N 1
ATOM 859 C CA . SER A 1 111 ? 1.289 1.298 -16.194 1.00 95.62 111 SER A CA 1
ATOM 860 C C . SER A 1 111 ? 0.676 2.219 -15.149 1.00 95.62 111 SER A C 1
ATOM 862 O O . SER A 1 111 ? 1.399 2.887 -14.426 1.00 95.62 111 SER A O 1
ATOM 864 N N . GLU A 1 112 ? -0.652 2.239 -15.051 1.00 96.19 112 GLU A N 1
ATOM 865 C CA . GLU A 1 112 ? -1.362 3.181 -14.180 1.00 96.19 112 GLU A CA 1
ATOM 866 C C . GLU A 1 112 ? -1.027 2.930 -12.706 1.00 96.19 112 GLU A C 1
ATOM 868 O O . GLU A 1 112 ? -0.608 3.840 -11.996 1.00 96.19 112 GLU A O 1
ATOM 873 N N . LEU A 1 113 ? -1.110 1.670 -12.268 1.00 96.62 113 LEU A N 1
ATOM 874 C CA . LEU A 1 113 ? -0.773 1.299 -10.893 1.00 96.62 113 LEU A CA 1
ATOM 875 C C . LEU A 1 113 ? 0.726 1.450 -10.605 1.00 96.62 113 LEU A C 1
ATOM 877 O O . LEU A 1 113 ? 1.105 1.717 -9.468 1.00 96.62 113 LEU A O 1
ATOM 881 N N . PHE A 1 114 ? 1.583 1.269 -11.613 1.00 96.19 114 PHE A N 1
ATOM 882 C CA . PHE A 1 114 ? 3.019 1.511 -11.484 1.00 96.19 114 PHE A CA 1
ATOM 883 C C . PHE A 1 114 ? 3.308 2.978 -11.155 1.00 96.19 114 PHE A C 1
ATOM 885 O O . PHE A 1 114 ? 4.035 3.255 -10.199 1.00 96.19 114 PHE A O 1
ATOM 892 N N . ASP A 1 115 ? 2.701 3.907 -11.896 1.00 95.50 115 ASP A N 1
ATOM 893 C CA . ASP A 1 115 ? 2.857 5.344 -11.665 1.00 95.50 115 ASP A CA 1
ATOM 894 C C . ASP A 1 115 ? 2.276 5.760 -10.303 1.00 95.50 115 ASP A C 1
ATOM 896 O O . ASP A 1 115 ? 2.913 6.507 -9.556 1.00 95.50 115 ASP A O 1
ATOM 900 N N . GLU A 1 116 ? 1.109 5.223 -9.935 1.00 96.06 116 GLU A N 1
ATOM 901 C CA . GLU A 1 116 ? 0.494 5.437 -8.619 1.00 96.06 116 GLU A CA 1
ATOM 902 C C . GLU A 1 116 ? 1.420 4.968 -7.487 1.00 96.06 116 GLU A C 1
ATOM 904 O O . GLU A 1 116 ? 1.675 5.702 -6.527 1.00 96.06 116 GLU A O 1
ATOM 909 N N . ARG A 1 117 ? 1.992 3.762 -7.607 1.00 97.88 117 ARG A N 1
ATOM 910 C CA . ARG A 1 117 ? 2.915 3.233 -6.599 1.00 97.88 117 ARG A CA 1
ATOM 911 C C . ARG A 1 117 ? 4.183 4.062 -6.496 1.00 97.88 117 ARG A C 1
ATOM 913 O O . ARG A 1 117 ? 4.662 4.287 -5.385 1.00 97.88 117 ARG A O 1
ATOM 920 N N . TRP A 1 118 ? 4.721 4.523 -7.621 1.00 96.00 118 TRP A N 1
ATOM 921 C CA . TRP A 1 118 ? 5.896 5.388 -7.624 1.00 96.00 118 TRP A CA 1
ATOM 922 C C . TRP A 1 118 ? 5.648 6.664 -6.811 1.00 96.00 118 TRP A C 1
ATOM 924 O O . TRP A 1 118 ? 6.435 6.996 -5.922 1.00 96.00 118 TRP A O 1
ATOM 934 N N . GLN A 1 119 ? 4.520 7.337 -7.056 1.00 95.56 119 GLN A N 1
ATOM 935 C CA . GLN A 1 119 ? 4.129 8.528 -6.299 1.00 95.56 119 GLN A CA 1
ATOM 936 C C . GLN A 1 119 ? 3.936 8.217 -4.812 1.00 95.56 119 GLN A C 1
ATOM 938 O O . GLN A 1 119 ? 4.414 8.969 -3.962 1.00 95.56 119 GLN A O 1
ATOM 943 N N . PHE A 1 120 ? 3.291 7.093 -4.490 1.00 95.62 120 PHE A N 1
ATOM 944 C CA . PHE A 1 120 ? 3.109 6.651 -3.110 1.00 95.62 120 PHE A CA 1
ATOM 945 C C . PHE A 1 120 ? 4.448 6.452 -2.381 1.00 95.62 120 PHE A C 1
ATOM 947 O O . PHE A 1 120 ? 4.617 6.935 -1.258 1.00 95.62 120 PHE A O 1
ATOM 954 N N . LEU A 1 121 ? 5.417 5.769 -3.003 1.00 96.06 121 LEU A N 1
ATOM 955 C CA . LEU A 1 121 ? 6.738 5.543 -2.409 1.00 96.06 121 LEU A CA 1
ATOM 956 C C . LEU A 1 121 ? 7.505 6.857 -2.222 1.00 96.06 121 LEU A C 1
ATOM 958 O O . LEU A 1 121 ? 8.125 7.059 -1.177 1.00 96.06 121 LEU A O 1
ATOM 962 N N . GLU A 1 122 ? 7.427 7.773 -3.190 1.00 95.12 122 GLU A N 1
ATOM 963 C CA . GLU A 1 122 ? 8.059 9.089 -3.088 1.00 95.12 122 GLU A CA 1
ATOM 964 C C . GLU A 1 122 ? 7.473 9.918 -1.934 1.00 95.12 122 GLU A C 1
ATOM 966 O O . GLU A 1 122 ? 8.218 10.466 -1.116 1.00 95.12 122 GLU A O 1
ATOM 971 N N . GLN A 1 123 ? 6.144 9.984 -1.827 1.00 93.19 123 GLN A N 1
ATOM 972 C CA . GLN A 1 123 ? 5.460 10.697 -0.745 1.00 93.19 123 GLN A CA 1
ATOM 973 C C . GLN A 1 123 ? 5.770 10.075 0.620 1.00 93.19 123 GLN A C 1
ATOM 975 O O . GLN A 1 123 ? 6.109 10.792 1.563 1.00 93.19 123 GLN A O 1
ATOM 980 N N . SER A 1 124 ? 5.743 8.743 0.709 1.00 91.38 124 SER A N 1
ATOM 981 C CA . SER A 1 124 ? 6.066 8.004 1.933 1.00 91.38 124 SER A CA 1
ATOM 982 C C . SER A 1 124 ? 7.506 8.258 2.393 1.00 91.38 124 SER A C 1
ATOM 984 O O . SER A 1 124 ? 7.753 8.479 3.583 1.00 91.38 124 SER A O 1
ATOM 986 N N . ALA A 1 125 ? 8.464 8.286 1.460 1.00 92.81 125 ALA A N 1
ATOM 987 C CA . ALA A 1 125 ? 9.863 8.582 1.760 1.00 92.81 125 ALA A CA 1
ATOM 988 C C . ALA A 1 125 ? 10.045 10.016 2.283 1.00 92.81 125 ALA A C 1
ATOM 990 O O . ALA A 1 125 ? 10.712 10.221 3.300 1.00 92.81 125 ALA A O 1
ATOM 991 N N . ARG A 1 126 ? 9.400 11.002 1.643 1.00 92.81 126 ARG A N 1
ATOM 992 C CA . ARG A 1 126 ? 9.421 12.405 2.092 1.00 92.81 126 ARG A CA 1
ATOM 993 C C . ARG A 1 126 ? 8.807 12.567 3.481 1.00 92.81 126 ARG A C 1
ATOM 995 O O . ARG A 1 126 ? 9.408 13.208 4.339 1.00 92.81 126 ARG A O 1
ATOM 1002 N N . ALA A 1 127 ? 7.648 11.958 3.726 1.00 88.31 127 ALA A N 1
ATOM 1003 C CA . ALA A 1 127 ? 6.992 11.994 5.031 1.00 88.31 127 ALA A CA 1
ATOM 1004 C C . ALA A 1 127 ? 7.877 11.377 6.128 1.00 88.31 127 ALA A C 1
ATOM 1006 O O . ALA A 1 127 ? 8.046 11.964 7.195 1.00 88.31 127 ALA A O 1
ATOM 1007 N N . THR A 1 128 ? 8.513 10.238 5.839 1.00 87.88 128 THR A N 1
ATOM 1008 C CA . THR A 1 128 ? 9.458 9.588 6.763 1.00 87.88 128 THR A CA 1
ATOM 1009 C C . THR A 1 128 ? 10.636 10.502 7.103 1.00 87.88 128 THR A C 1
ATOM 1011 O O . THR A 1 128 ? 11.041 10.578 8.262 1.00 87.88 128 THR A O 1
ATOM 1014 N N . GLN A 1 129 ? 11.164 11.230 6.116 1.00 86.19 129 GLN A N 1
ATOM 1015 C CA . GLN A 1 129 ? 12.2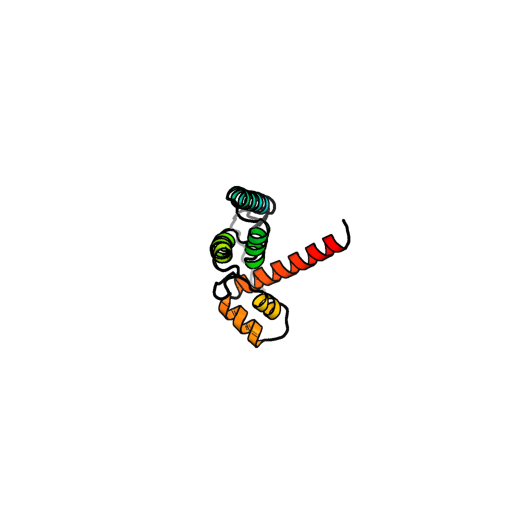47 12.184 6.331 1.00 86.19 129 GLN A CA 1
ATOM 1016 C C . GLN A 1 129 ? 11.817 13.358 7.225 1.00 86.19 129 GLN A C 1
ATOM 1018 O O . GLN A 1 129 ? 12.534 13.686 8.166 1.00 86.19 129 GLN A O 1
ATOM 1023 N N . LEU A 1 130 ? 10.633 13.936 6.999 1.00 85.69 130 LEU A N 1
ATOM 1024 C CA . LEU A 1 130 ? 10.099 15.019 7.838 1.00 85.69 130 LEU A CA 1
ATOM 1025 C C . LEU A 1 130 ? 9.920 14.585 9.300 1.00 85.69 130 LEU A C 1
ATOM 1027 O O . LEU A 1 130 ? 10.275 15.323 10.217 1.00 85.69 130 LEU A O 1
ATOM 1031 N N . VAL A 1 131 ? 9.423 13.365 9.525 1.00 82.88 131 VAL A N 1
ATOM 1032 C CA . VAL A 1 131 ? 9.291 12.794 10.875 1.00 82.88 131 VAL A CA 1
ATOM 1033 C C . VAL A 1 131 ? 10.664 12.579 11.522 1.00 82.88 131 VAL A C 1
ATOM 1035 O O . VAL A 1 131 ? 10.834 12.853 12.709 1.00 82.88 131 VAL A O 1
ATOM 1038 N N . ALA A 1 132 ? 11.659 12.120 10.756 1.00 80.12 132 ALA A N 1
ATOM 1039 C CA . ALA A 1 132 ? 13.023 11.926 11.251 1.00 80.12 132 ALA A CA 1
ATOM 1040 C C . ALA A 1 132 ? 13.737 13.250 11.590 1.00 80.12 132 ALA A C 1
ATOM 1042 O O . ALA A 1 132 ? 14.593 13.273 12.475 1.00 80.12 132 ALA A O 1
ATOM 1043 N N . GLU A 1 133 ? 13.382 14.342 10.910 1.00 77.56 133 GLU A N 1
ATOM 1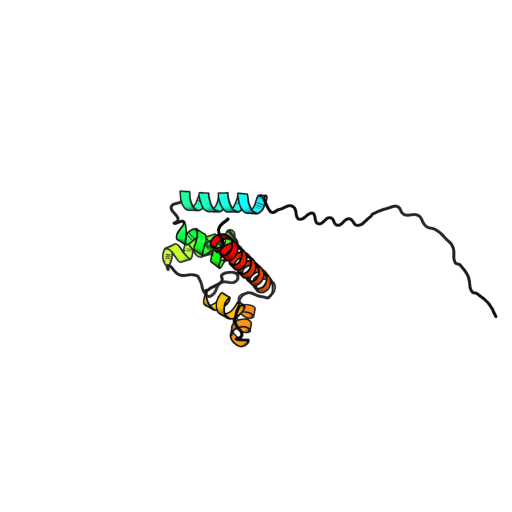044 C CA . GLU A 1 133 ? 13.961 15.676 11.106 1.00 77.56 133 GLU A CA 1
ATOM 1045 C C . GLU A 1 133 ? 13.298 16.480 12.246 1.00 77.56 133 GLU A C 1
ATOM 1047 O O . GLU A 1 133 ? 13.832 17.513 12.647 1.00 77.56 133 GLU A O 1
ATOM 1052 N N . GLY A 1 134 ? 12.218 15.964 12.849 1.00 62.50 134 GLY A N 1
ATOM 1053 C CA . GLY A 1 134 ? 11.666 16.447 14.118 1.00 62.50 134 GLY A CA 1
ATOM 1054 C C . GLY A 1 134 ? 10.888 17.763 14.029 1.00 62.50 134 GLY A C 1
ATOM 1055 O O . GLY A 1 134 ? 11.346 18.787 14.543 1.00 62.50 134 GLY A O 1
ATOM 1056 N N . GLN A 1 135 ? 9.686 17.717 13.446 1.00 50.72 135 GLN A N 1
ATOM 1057 C CA . GLN A 1 135 ? 8.629 18.705 13.715 1.00 50.72 135 GLN A CA 1
ATOM 1058 C C . GLN A 1 135 ? 7.780 18.311 14.925 1.00 50.72 135 GLN A C 1
ATOM 1060 O O . GLN A 1 135 ? 7.467 17.108 15.065 1.00 50.72 135 GLN A O 1
#

pLDDT: mean 83.18, std 20.33, range [37.75, 98.12]

Foldseek 3Di:
DDDDDDDDDDDDDDDDDPPPPPPVPDPPVLVVVLVVLLVVCVVVVQDNVLLVLLCLQQLNDSVSSVVQSVCCVPPVDGDPQAASGHDPLLVCLLPDDPPVSVVVNCVRHPDVSSVSVVVSVVVVVVVVVVVVVPD